Protein AF-A0A9D8AN80-F1 (afdb_monomer_lite)

Radius of gyration: 19.19 Å; chains: 1; bounding box: 40×24×51 Å

Structure (mmCIF, N/CA/C/O backbone):
data_AF-A0A9D8AN80-F1
#
_entry.id   AF-A0A9D8AN80-F1
#
loop_
_atom_site.group_PDB
_atom_site.id
_atom_site.type_symbol
_atom_site.label_atom_id
_atom_site.label_alt_id
_atom_site.label_comp_id
_atom_site.label_asym_id
_atom_site.label_entity_id
_atom_site.label_seq_id
_atom_site.pdbx_PDB_ins_code
_atom_site.Cartn_x
_atom_site.Cartn_y
_atom_site.Cartn_z
_atom_site.occupancy
_atom_site.B_iso_or_equiv
_atom_site.auth_seq_id
_atom_site.auth_comp_id
_atom_site.auth_asym_id
_atom_site.auth_atom_id
_atom_site.pdbx_PDB_model_num
ATOM 1 N N . MET A 1 1 ? -10.251 -13.037 21.155 1.00 44.47 1 MET A N 1
ATOM 2 C CA . MET A 1 1 ? -10.566 -12.114 20.039 1.00 44.47 1 MET A CA 1
ATOM 3 C C . MET A 1 1 ? -9.416 -12.201 19.050 1.00 44.47 1 MET A C 1
ATOM 5 O O . MET A 1 1 ? -8.308 -11.863 19.436 1.00 44.47 1 MET A O 1
ATOM 9 N N . ASN A 1 2 ? -9.635 -12.716 17.838 1.00 49.00 2 ASN A N 1
ATOM 10 C CA . ASN A 1 2 ? -8.557 -12.832 16.853 1.00 49.00 2 ASN A CA 1
ATOM 11 C C . ASN A 1 2 ? -8.188 -11.433 16.345 1.00 49.00 2 ASN A C 1
ATOM 13 O O . ASN A 1 2 ? -9.019 -10.750 15.747 1.00 49.00 2 ASN A O 1
ATOM 17 N N . GLU A 1 3 ? -6.956 -11.004 16.609 1.00 60.44 3 GLU A N 1
ATOM 18 C CA . GLU A 1 3 ? -6.347 -9.838 15.972 1.00 60.44 3 GLU A CA 1
ATOM 19 C C . GLU A 1 3 ? -6.427 -10.023 14.447 1.00 60.44 3 GLU A C 1
ATOM 21 O O . GLU A 1 3 ? -5.788 -10.909 13.875 1.00 60.44 3 GLU A O 1
ATOM 26 N N . ILE A 1 4 ? -7.251 -9.219 13.769 1.00 62.44 4 ILE A N 1
ATOM 27 C CA . ILE A 1 4 ? -7.271 -9.187 12.304 1.00 62.44 4 ILE A CA 1
ATOM 28 C C . ILE A 1 4 ? -5.905 -8.649 11.871 1.00 62.44 4 ILE A C 1
ATOM 30 O O . ILE A 1 4 ? -5.586 -7.496 12.164 1.00 62.44 4 ILE A O 1
ATOM 34 N N . ARG A 1 5 ? -5.096 -9.480 11.195 1.00 71.88 5 ARG A N 1
ATOM 35 C CA . ARG A 1 5 ? -3.780 -9.074 10.673 1.00 71.88 5 ARG A CA 1
ATOM 36 C C . ARG A 1 5 ? -3.907 -7.744 9.933 1.00 71.88 5 ARG A C 1
ATOM 38 O O . ARG A 1 5 ? -4.726 -7.624 9.022 1.00 71.88 5 ARG A O 1
ATOM 45 N N . LYS A 1 6 ? -3.070 -6.768 10.300 1.00 77.19 6 LYS A N 1
ATOM 46 C CA . LYS A 1 6 ? -3.014 -5.469 9.626 1.00 77.19 6 LYS A CA 1
ATOM 47 C C . LYS A 1 6 ? -2.682 -5.686 8.154 1.00 77.19 6 LYS A C 1
ATOM 49 O O . LYS A 1 6 ? -1.623 -6.206 7.809 1.00 77.19 6 LYS A O 1
ATOM 54 N N . ILE A 1 7 ? -3.614 -5.294 7.301 1.00 80.00 7 ILE A N 1
ATOM 55 C CA . ILE A 1 7 ? -3.489 -5.438 5.860 1.00 80.00 7 ILE A CA 1
ATOM 56 C C . ILE A 1 7 ? -2.681 -4.253 5.325 1.00 80.00 7 ILE A C 1
ATOM 58 O O . ILE A 1 7 ? -2.956 -3.109 5.676 1.00 80.00 7 ILE A O 1
ATOM 62 N N . LYS A 1 8 ? -1.690 -4.536 4.477 1.00 77.31 8 LYS A N 1
ATOM 63 C CA . LYS A 1 8 ? -0.975 -3.550 3.657 1.00 77.31 8 LYS A CA 1
ATOM 64 C C . LYS A 1 8 ? -1.172 -3.896 2.182 1.00 77.31 8 LYS A C 1
ATOM 66 O O . LYS A 1 8 ? -1.444 -5.055 1.855 1.00 77.31 8 LYS A O 1
ATOM 71 N N . THR A 1 9 ? -1.079 -2.896 1.318 1.00 77.50 9 THR A N 1
ATOM 72 C CA . THR A 1 9 ? -1.237 -3.058 -0.126 1.00 77.50 9 THR A CA 1
ATOM 73 C C . THR A 1 9 ? -0.397 -2.022 -0.864 1.00 77.50 9 THR A C 1
ATOM 75 O O . THR A 1 9 ? -0.267 -0.894 -0.399 1.00 77.50 9 THR A O 1
ATOM 78 N N . ASP A 1 10 ? 0.191 -2.439 -1.974 1.00 71.12 10 ASP A N 1
ATOM 79 C CA . ASP A 1 10 ? 1.055 -1.673 -2.877 1.00 71.12 10 ASP A CA 1
ATOM 80 C C . ASP A 1 10 ? 0.714 -1.999 -4.345 1.00 71.12 10 ASP A C 1
ATOM 82 O O . ASP A 1 10 ? 1.536 -1.873 -5.253 1.00 71.12 10 ASP A O 1
ATOM 86 N N . PHE A 1 11 ? -0.507 -2.481 -4.596 1.00 80.12 11 PHE A N 1
ATOM 87 C CA . PHE A 1 11 ? -0.892 -2.911 -5.932 1.00 80.12 11 PHE A CA 1
ATOM 88 C C . PHE A 1 11 ? -0.965 -1.715 -6.888 1.00 80.12 11 PHE A C 1
ATOM 90 O O . PHE A 1 11 ? -1.560 -0.693 -6.562 1.00 80.12 11 PHE A O 1
ATOM 97 N N . LEU A 1 12 ? -0.356 -1.862 -8.069 1.00 75.12 12 LEU A N 1
ATOM 98 C CA . LEU A 1 12 ? -0.145 -0.782 -9.038 1.00 75.12 12 LEU A CA 1
ATOM 99 C C . LEU A 1 12 ? 0.679 0.415 -8.512 1.00 75.12 12 LEU A C 1
ATOM 101 O O . LEU A 1 12 ? 0.685 1.478 -9.128 1.00 75.12 12 LEU A O 1
ATOM 105 N N . PHE A 1 13 ? 1.412 0.247 -7.410 1.00 78.12 13 PHE A N 1
ATOM 106 C CA . PHE A 1 13 ? 2.305 1.263 -6.865 1.00 78.12 13 PHE A CA 1
ATOM 107 C C . PHE A 1 13 ? 3.763 0.888 -7.148 1.00 78.12 13 PHE A C 1
ATOM 109 O O . PHE A 1 13 ? 4.204 -0.218 -6.839 1.00 78.12 13 PHE A O 1
ATOM 116 N N . SER A 1 14 ? 4.523 1.807 -7.748 1.00 79.19 14 SER A N 1
ATOM 117 C CA . SER A 1 14 ? 5.970 1.637 -7.905 1.00 79.19 14 SER A CA 1
ATOM 118 C C . SER A 1 14 ? 6.650 2.066 -6.611 1.00 79.19 14 SER A C 1
ATOM 120 O O . SER A 1 14 ? 6.704 3.257 -6.309 1.00 79.19 14 SER A O 1
ATOM 122 N N . THR A 1 15 ? 7.187 1.113 -5.854 1.00 80.25 15 THR A N 1
ATOM 123 C CA . THR A 1 15 ? 7.875 1.409 -4.593 1.00 80.25 15 THR A CA 1
ATOM 124 C C . THR A 1 15 ? 9.194 2.141 -4.868 1.00 80.25 15 THR A C 1
ATOM 126 O O . THR A 1 15 ? 10.098 1.552 -5.468 1.00 80.25 15 THR A O 1
ATOM 129 N N . PRO A 1 16 ? 9.341 3.414 -4.455 1.00 84.44 16 PRO A N 1
ATOM 130 C CA . PRO A 1 16 ? 10.570 4.158 -4.688 1.00 84.44 16 PRO A CA 1
ATOM 131 C C . PRO A 1 16 ? 11.720 3.567 -3.868 1.00 84.44 16 PRO A C 1
ATOM 133 O O . PRO A 1 16 ? 11.536 3.100 -2.743 1.00 84.44 16 PRO A O 1
ATOM 136 N N . SER A 1 17 ? 12.929 3.628 -4.419 1.00 87.56 17 SER A N 1
ATOM 137 C CA . SER A 1 17 ? 14.158 3.257 -3.719 1.00 87.56 17 SER A CA 1
ATOM 138 C C . SER A 1 17 ? 15.243 4.291 -3.980 1.00 87.56 17 SER A C 1
ATOM 140 O O . SER A 1 17 ? 15.259 4.934 -5.030 1.00 87.56 17 SER A O 1
ATOM 142 N N . PHE A 1 18 ? 16.166 4.440 -3.029 1.00 90.75 18 PHE A N 1
ATOM 143 C CA . PHE A 1 18 ? 17.269 5.390 -3.152 1.00 90.75 18 PHE A CA 1
ATOM 144 C C . PHE A 1 18 ? 18.115 5.126 -4.406 1.00 90.75 18 PHE A C 1
ATOM 146 O O . PHE A 1 18 ? 18.358 6.036 -5.191 1.00 90.75 18 PHE A O 1
ATOM 153 N N . LEU A 1 19 ? 18.497 3.865 -4.638 1.00 89.75 19 LEU A N 1
ATOM 154 C CA . LEU A 1 19 ? 19.282 3.474 -5.812 1.00 89.75 19 LEU A CA 1
ATOM 155 C C . LEU A 1 19 ? 18.497 3.637 -7.118 1.00 89.75 19 LEU A C 1
ATOM 157 O O . LEU A 1 19 ? 19.071 4.080 -8.106 1.00 89.75 19 LEU A O 1
ATOM 161 N N . GLY A 1 20 ? 17.192 3.338 -7.119 1.00 87.38 20 GLY A N 1
ATOM 162 C CA . GLY A 1 20 ? 16.332 3.587 -8.278 1.00 87.38 20 GLY A CA 1
ATOM 163 C C . GLY A 1 20 ? 16.221 5.077 -8.614 1.00 87.38 20 GLY A C 1
ATOM 164 O O . GLY A 1 20 ? 16.250 5.442 -9.784 1.00 87.38 20 GLY A O 1
ATOM 165 N N . GLY A 1 21 ? 16.160 5.941 -7.597 1.00 89.25 21 GLY A N 1
ATOM 166 C CA . GLY A 1 21 ? 16.160 7.397 -7.764 1.00 89.25 21 GLY A CA 1
ATOM 167 C C . GLY A 1 21 ? 17.505 7.957 -8.235 1.00 89.25 21 GLY A C 1
ATOM 168 O O . GLY A 1 21 ? 17.547 8.776 -9.143 1.00 89.25 21 GLY A O 1
ATOM 169 N N . ALA A 1 22 ? 18.621 7.497 -7.667 1.00 92.88 22 ALA A N 1
ATOM 170 C CA . ALA A 1 22 ? 19.949 7.908 -8.125 1.00 92.88 22 ALA A CA 1
ATOM 171 C C . ALA A 1 22 ? 20.210 7.431 -9.565 1.00 92.88 22 ALA A C 1
ATOM 173 O O . ALA A 1 22 ? 20.636 8.210 -10.415 1.00 92.88 22 ALA A O 1
ATOM 174 N N . GLY A 1 23 ? 19.886 6.170 -9.861 1.00 91.50 23 GLY A N 1
ATOM 175 C CA . GLY A 1 23 ? 19.998 5.600 -11.199 1.00 91.50 23 GLY A CA 1
ATOM 176 C C . GLY A 1 23 ? 19.174 6.367 -12.232 1.00 91.50 23 GLY A C 1
ATOM 177 O O . GLY A 1 23 ? 19.687 6.633 -13.315 1.00 91.50 23 GLY A O 1
ATOM 178 N N . SER A 1 24 ? 17.948 6.785 -11.894 1.00 88.50 24 SER A N 1
ATOM 179 C CA . SER A 1 24 ? 17.093 7.544 -12.814 1.00 88.50 24 SER A CA 1
ATOM 180 C C . SER A 1 24 ? 17.633 8.934 -13.144 1.00 88.50 24 SER A C 1
ATOM 182 O O . SER A 1 24 ? 17.578 9.325 -14.307 1.00 88.50 24 SER A O 1
ATOM 184 N N . VAL A 1 25 ? 18.225 9.641 -12.175 1.00 91.56 25 VAL A N 1
ATOM 185 C CA . VAL A 1 25 ? 18.866 10.951 -12.399 1.00 91.56 25 VAL A CA 1
ATOM 186 C C . VAL A 1 25 ? 20.070 10.835 -13.334 1.00 91.56 25 VAL A C 1
ATOM 188 O O . VAL A 1 25 ? 20.228 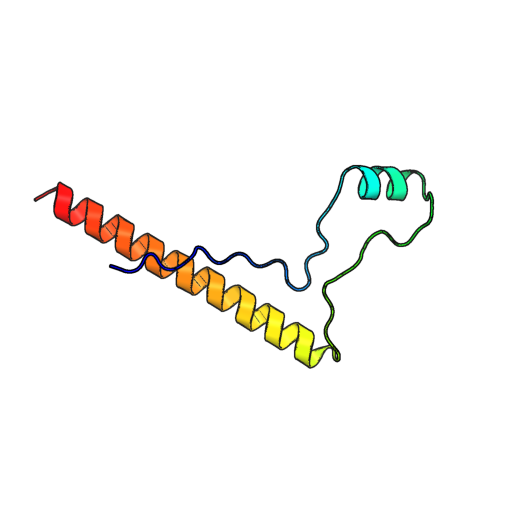11.648 -14.241 1.00 91.56 25 VAL A O 1
ATOM 191 N N . PHE A 1 26 ? 20.907 9.814 -13.142 1.00 92.88 26 PHE A N 1
ATOM 192 C CA . PHE A 1 26 ? 22.100 9.595 -13.965 1.00 92.88 26 PHE A CA 1
ATOM 193 C C . PHE A 1 26 ? 21.835 8.755 -15.231 1.00 92.88 26 PHE A C 1
ATOM 195 O O . PHE A 1 26 ? 22.753 8.537 -16.018 1.00 92.88 26 PHE A O 1
ATOM 202 N N . ASN A 1 27 ? 20.598 8.286 -15.430 1.00 85.88 27 ASN A N 1
ATOM 203 C CA . ASN A 1 27 ? 20.168 7.393 -16.511 1.00 85.88 27 ASN A CA 1
ATOM 204 C C . ASN A 1 27 ? 21.020 6.107 -16.653 1.00 85.88 27 ASN A C 1
ATOM 206 O O . ASN A 1 27 ? 21.360 5.671 -17.753 1.00 85.88 27 ASN A O 1
ATOM 210 N N . ILE A 1 28 ? 21.387 5.488 -15.527 1.00 86.81 28 ILE A N 1
ATOM 211 C CA . ILE A 1 28 ? 22.270 4.307 -15.474 1.00 86.81 28 ILE A CA 1
ATOM 212 C C . ILE A 1 28 ? 21.462 3.000 -15.523 1.00 86.81 28 ILE A C 1
ATOM 214 O O . ILE A 1 28 ? 21.004 2.507 -14.489 1.00 86.81 28 ILE A O 1
ATOM 218 N N . GLY A 1 29 ? 21.294 2.409 -16.706 1.00 81.38 29 GLY A N 1
ATOM 219 C CA . GLY A 1 29 ? 20.589 1.128 -16.893 1.00 81.38 29 GLY A CA 1
ATOM 220 C C . GLY A 1 29 ? 19.115 1.250 -17.305 1.00 81.38 29 GLY A C 1
ATOM 221 O O . GLY A 1 29 ? 18.583 0.309 -17.885 1.00 81.38 29 GLY A O 1
ATOM 222 N N . GLY A 1 30 ? 18.494 2.419 -17.108 1.00 78.50 30 GLY A N 1
ATOM 223 C CA . GLY A 1 30 ? 17.140 2.734 -17.576 1.00 78.50 30 GLY A CA 1
ATOM 224 C C . GLY A 1 30 ? 16.009 1.953 -16.884 1.00 78.50 30 GLY A C 1
ATOM 225 O O . GLY A 1 30 ? 16.227 0.985 -16.165 1.00 78.50 30 GLY A O 1
ATOM 226 N N . ASN A 1 31 ? 14.768 2.391 -17.124 1.00 77.00 31 ASN A N 1
ATOM 227 C CA . ASN A 1 31 ? 13.525 1.685 -16.770 1.00 77.00 31 ASN A CA 1
ATOM 228 C C . ASN A 1 31 ? 13.344 1.328 -15.270 1.00 77.00 31 ASN A C 1
ATOM 230 O O . ASN A 1 31 ? 13.191 0.171 -14.896 1.00 77.00 31 ASN A O 1
ATOM 234 N N . TYR A 1 32 ? 13.332 2.333 -14.388 1.00 80.50 32 TYR A N 1
ATOM 235 C CA . TYR A 1 32 ? 13.245 2.143 -12.924 1.00 80.50 32 TYR A CA 1
ATOM 236 C C . TYR A 1 32 ? 11.825 1.957 -12.377 1.00 80.50 32 TYR A C 1
ATOM 238 O O . TYR A 1 32 ? 11.659 1.614 -11.206 1.00 80.50 32 TYR A O 1
ATOM 246 N N . PHE A 1 33 ? 10.800 2.195 -13.197 1.00 79.88 33 PHE A N 1
ATOM 247 C CA . PHE A 1 33 ? 9.403 2.211 -12.767 1.00 79.88 33 PHE A CA 1
ATOM 248 C C . PHE A 1 33 ? 8.720 0.905 -13.158 1.00 79.88 33 PHE A C 1
ATOM 250 O O . PHE A 1 33 ? 8.175 0.764 -14.251 1.00 79.88 33 PHE A O 1
ATOM 257 N N . HIS A 1 34 ? 8.763 -0.060 -12.244 1.00 74.44 34 HIS A N 1
ATOM 258 C CA . HIS A 1 34 ? 8.066 -1.329 -12.396 1.00 74.44 34 HIS A CA 1
ATOM 259 C C . HIS A 1 34 ? 6.810 -1.325 -11.535 1.00 74.44 34 HIS A C 1
ATOM 261 O O . HIS A 1 34 ? 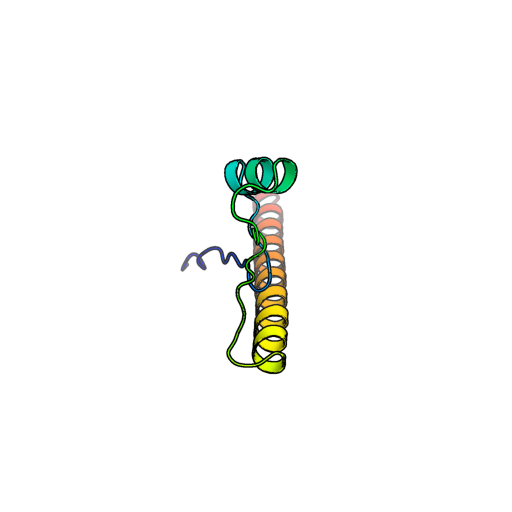6.866 -1.148 -10.318 1.00 74.44 34 HIS A O 1
ATOM 267 N N . TYR A 1 35 ? 5.673 -1.551 -12.178 1.00 76.12 35 TYR A N 1
ATOM 268 C CA . TYR A 1 35 ? 4.387 -1.657 -11.505 1.00 76.12 35 TYR A CA 1
ATOM 269 C C . TYR A 1 35 ? 4.036 -3.123 -11.285 1.00 76.12 35 TYR A C 1
ATOM 271 O O . TYR A 1 35 ? 4.348 -3.987 -12.107 1.00 76.12 35 TYR A O 1
ATOM 279 N N . ASN A 1 36 ? 3.330 -3.404 -10.191 1.00 70.19 36 ASN A N 1
ATOM 280 C CA . ASN A 1 36 ? 2.747 -4.719 -9.961 1.00 70.19 36 ASN A CA 1
ATOM 281 C C . ASN A 1 36 ? 1.545 -4.909 -10.905 1.00 70.19 36 ASN A C 1
ATOM 283 O O . ASN A 1 36 ? 0.406 -4.599 -10.558 1.00 70.19 36 ASN A O 1
ATOM 287 N N . ILE A 1 37 ? 1.827 -5.328 -12.141 1.00 69.94 37 ILE A N 1
ATOM 288 C CA . ILE A 1 37 ? 0.835 -5.518 -13.202 1.00 69.94 37 ILE A CA 1
ATOM 289 C C . ILE A 1 37 ? 0.194 -6.907 -13.136 1.00 69.94 37 ILE A C 1
ATOM 291 O O . ILE A 1 37 ? 0.721 -7.863 -12.569 1.00 69.94 37 ILE A O 1
ATOM 295 N N . SER A 1 38 ? -0.992 -7.024 -13.723 1.00 80.38 38 SER A N 1
ATOM 296 C CA . SER A 1 38 ? -1.721 -8.286 -13.868 1.00 80.38 38 SER A CA 1
ATOM 297 C C . SER A 1 38 ? -1.771 -8.738 -15.323 1.00 80.38 38 SER A C 1
ATOM 299 O O . SER A 1 38 ? -1.362 -8.003 -16.215 1.00 80.38 38 SER A O 1
ATOM 301 N N . ARG A 1 39 ? -2.287 -9.952 -15.571 1.00 80.44 39 ARG A N 1
ATOM 302 C CA . ARG A 1 39 ? -2.353 -10.539 -16.925 1.00 80.44 39 ARG A CA 1
ATOM 303 C C . ARG A 1 39 ? -3.150 -9.683 -17.920 1.00 80.44 39 ARG A C 1
ATOM 305 O O . ARG A 1 39 ? -2.964 -9.827 -19.120 1.00 80.44 39 ARG A O 1
ATOM 312 N N . SER A 1 40 ? -4.036 -8.818 -17.426 1.00 86.19 40 SER A N 1
ATOM 313 C CA . SER A 1 40 ? -4.746 -7.805 -18.206 1.00 86.19 40 SER A CA 1
ATOM 314 C C . SER A 1 40 ? -4.904 -6.517 -17.396 1.00 86.19 40 SER A C 1
ATOM 316 O O . SER A 1 40 ? -4.896 -6.560 -16.160 1.00 86.19 40 SER A O 1
ATOM 318 N N . GLY A 1 41 ? -5.099 -5.390 -18.092 1.00 85.50 41 GLY A N 1
ATOM 319 C CA . GLY A 1 41 ? -5.410 -4.095 -17.470 1.00 85.50 41 GLY A CA 1
ATOM 320 C C . GLY A 1 41 ? -6.653 -4.171 -16.583 1.00 85.50 41 GLY A C 1
ATOM 321 O O . GLY A 1 41 ? -6.578 -3.857 -15.404 1.00 85.50 41 GLY A O 1
ATOM 322 N N . LEU A 1 42 ? -7.739 -4.773 -17.083 1.00 89.25 42 LEU A N 1
ATOM 323 C CA . LEU A 1 42 ? -8.963 -4.992 -16.301 1.00 89.25 42 LEU A CA 1
ATOM 324 C C 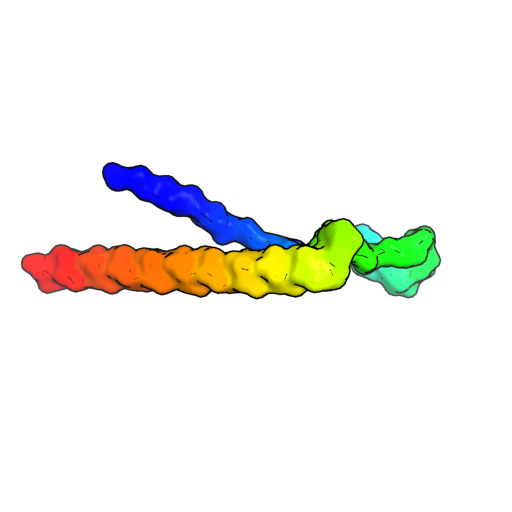. LEU A 1 42 ? -8.709 -5.772 -14.999 1.00 89.25 42 LEU A C 1
ATOM 326 O O . LEU A 1 42 ? -9.268 -5.450 -13.953 1.00 89.25 42 LEU A O 1
ATOM 330 N N . GLN A 1 43 ? -7.861 -6.807 -15.035 1.00 88.50 43 GLN A N 1
ATOM 331 C CA . GLN A 1 43 ? -7.512 -7.549 -13.822 1.00 88.50 43 GLN A CA 1
ATOM 332 C C . GLN A 1 43 ? -6.691 -6.689 -12.852 1.00 88.50 43 GLN A C 1
ATOM 334 O O . GLN A 1 43 ? -6.836 -6.848 -11.638 1.00 88.50 43 GLN A O 1
ATOM 339 N N . ALA A 1 44 ? -5.826 -5.815 -13.369 1.00 86.38 44 ALA A N 1
ATOM 340 C CA . ALA A 1 44 ? -5.056 -4.890 -12.553 1.00 86.38 44 ALA A CA 1
ATOM 341 C C . ALA A 1 44 ? -5.987 -3.878 -11.864 1.00 86.38 44 ALA A C 1
ATOM 343 O O . ALA A 1 44 ? -5.965 -3.777 -10.640 1.00 86.38 44 ALA A O 1
ATOM 344 N N . ASP A 1 45 ? -6.890 -3.246 -12.610 1.00 87.56 45 ASP A N 1
ATOM 345 C CA . ASP A 1 45 ? -7.840 -2.263 -12.079 1.00 87.56 45 ASP A CA 1
ATOM 346 C C . ASP A 1 45 ? -8.742 -2.869 -10.998 1.00 87.56 45 ASP A C 1
ATOM 348 O O . ASP A 1 45 ? -8.898 -2.315 -9.909 1.00 87.56 45 ASP A O 1
ATOM 352 N N . LEU A 1 46 ? -9.273 -4.074 -11.241 1.00 90.44 46 LEU A N 1
ATOM 353 C CA . LEU A 1 46 ? -10.086 -4.789 -10.254 1.00 90.44 46 LEU A CA 1
ATOM 354 C C . LEU A 1 46 ? -9.306 -5.100 -8.971 1.00 90.44 46 LEU A C 1
ATOM 356 O O . LEU A 1 46 ? -9.861 -5.021 -7.872 1.00 90.44 46 LEU A O 1
ATOM 360 N N . LYS A 1 47 ? -8.024 -5.471 -9.085 1.00 88.31 47 LYS A N 1
ATOM 361 C CA . LYS A 1 47 ? -7.172 -5.719 -7.916 1.00 88.31 47 LYS A CA 1
ATOM 362 C C . LYS A 1 47 ? -6.860 -4.432 -7.163 1.00 88.31 47 LYS A C 1
ATOM 364 O O . LYS A 1 47 ? -6.904 -4.479 -5.936 1.00 88.31 47 LYS A O 1
ATOM 369 N N . ALA A 1 48 ? -6.598 -3.329 -7.865 1.00 87.75 48 ALA A N 1
ATOM 370 C CA . ALA A 1 48 ? -6.370 -2.014 -7.271 1.00 87.75 48 ALA A CA 1
ATOM 371 C C . ALA A 1 48 ? -7.604 -1.550 -6.480 1.00 87.75 48 ALA A C 1
ATOM 373 O O . ALA A 1 48 ? -7.520 -1.358 -5.270 1.00 87.75 48 ALA A O 1
ATOM 374 N N . LEU A 1 49 ? -8.787 -1.549 -7.105 1.00 90.75 49 LEU A N 1
ATOM 375 C CA . LEU A 1 49 ? -10.041 -1.170 -6.442 1.00 90.75 49 LEU A CA 1
ATOM 376 C C . LEU A 1 49 ? -10.343 -2.050 -5.222 1.00 90.75 49 LEU A C 1
ATOM 378 O O . LEU A 1 49 ? -10.663 -1.555 -4.141 1.00 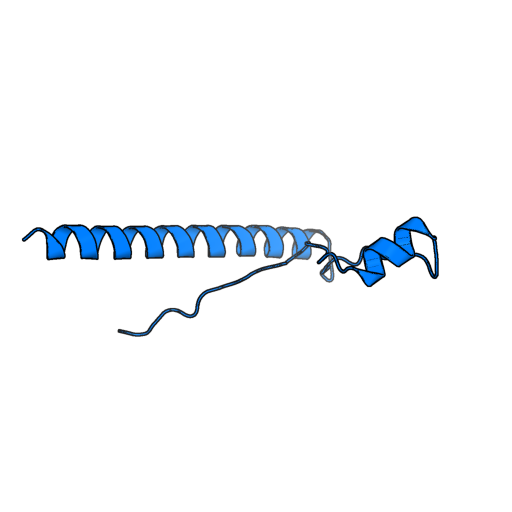90.75 49 LEU A O 1
ATOM 382 N N . LYS A 1 50 ? -10.214 -3.375 -5.363 1.00 91.44 50 LYS A N 1
ATOM 383 C CA . LYS A 1 50 ? -10.407 -4.308 -4.242 1.00 91.44 50 LYS A CA 1
ATOM 384 C C . LYS A 1 50 ? -9.418 -4.038 -3.106 1.00 91.44 50 LYS A C 1
ATOM 386 O O . LYS A 1 50 ? -9.768 -4.190 -1.935 1.00 91.44 50 LYS A O 1
ATOM 391 N N . SER A 1 51 ? -8.180 -3.704 -3.453 1.00 89.31 51 SER A N 1
ATOM 392 C CA . SER A 1 51 ? -7.119 -3.346 -2.520 1.00 89.31 51 SER A CA 1
ATOM 393 C C . SER A 1 51 ? -7.501 -2.108 -1.702 1.00 89.31 51 SER A C 1
ATOM 395 O O . SER A 1 51 ? -7.470 -2.180 -0.471 1.00 89.31 51 SER A O 1
ATOM 397 N N . ASP A 1 52 ? -7.951 -1.039 -2.357 1.00 89.75 52 ASP A N 1
ATOM 398 C CA . ASP A 1 52 ? -8.293 0.232 -1.707 1.00 89.75 52 ASP A CA 1
ATOM 399 C C . ASP A 1 52 ? -9.469 0.070 -0.741 1.00 89.75 52 ASP A C 1
ATOM 401 O O . ASP A 1 52 ? -9.382 0.429 0.437 1.00 89.75 52 ASP A O 1
ATOM 405 N N . TRP A 1 53 ? -10.533 -0.607 -1.183 1.00 93.56 53 TRP A N 1
ATOM 406 C CA . TRP A 1 53 ? -11.683 -0.913 -0.327 1.00 93.56 53 TRP A CA 1
ATOM 407 C C . TRP A 1 53 ? -11.315 -1.759 0.892 1.00 93.56 53 TRP A C 1
ATOM 409 O O . TRP A 1 53 ? -11.902 -1.615 1.969 1.00 93.56 53 TRP A O 1
ATOM 419 N N . ARG A 1 54 ? -10.321 -2.642 0.755 1.00 91.50 54 ARG A N 1
ATOM 420 C CA . ARG A 1 54 ? -9.843 -3.472 1.863 1.00 91.50 54 ARG A CA 1
ATOM 421 C C . ARG A 1 54 ? -9.138 -2.637 2.935 1.00 91.50 54 ARG A C 1
ATOM 423 O O . ARG A 1 54 ? -9.291 -2.960 4.115 1.00 91.50 54 ARG A O 1
ATOM 430 N N . ILE A 1 55 ? -8.406 -1.592 2.541 1.00 92.44 55 ILE A N 1
ATOM 431 C CA . ILE A 1 55 ? -7.770 -0.638 3.462 1.00 92.44 55 ILE A CA 1
ATOM 432 C C . ILE A 1 55 ? -8.827 0.228 4.149 1.00 92.44 55 ILE A C 1
ATOM 434 O O . ILE A 1 55 ? -8.882 0.223 5.377 1.00 92.44 55 ILE A O 1
ATOM 438 N N . VAL A 1 56 ? -9.751 0.831 3.392 1.00 94.44 56 VAL A N 1
ATOM 439 C CA . VAL A 1 56 ? -10.870 1.617 3.952 1.00 94.44 56 VAL A CA 1
ATOM 440 C C . VAL A 1 56 ? -11.644 0.814 5.000 1.00 94.44 56 VAL A C 1
ATOM 442 O O . VAL A 1 56 ? -11.889 1.280 6.113 1.00 94.44 56 VAL A O 1
ATOM 445 N N . GLY A 1 57 ? -11.979 -0.443 4.694 1.00 93.75 57 GLY A N 1
ATOM 446 C CA . GLY A 1 57 ? -12.669 -1.316 5.642 1.00 93.75 57 GLY A CA 1
ATOM 447 C C . GLY A 1 57 ? -11.846 -1.628 6.899 1.00 93.75 57 GLY A C 1
ATOM 448 O O . GLY A 1 57 ? -12.416 -1.803 7.978 1.00 93.75 57 GLY A O 1
ATOM 449 N N . GLN A 1 58 ? -10.516 -1.708 6.791 1.00 92.38 58 GLN A N 1
ATOM 450 C CA . GLN A 1 58 ? -9.641 -1.866 7.952 1.00 92.38 58 GLN A CA 1
ATOM 451 C C . GLN A 1 58 ? -9.647 -0.612 8.829 1.00 92.38 58 GLN A C 1
ATOM 453 O O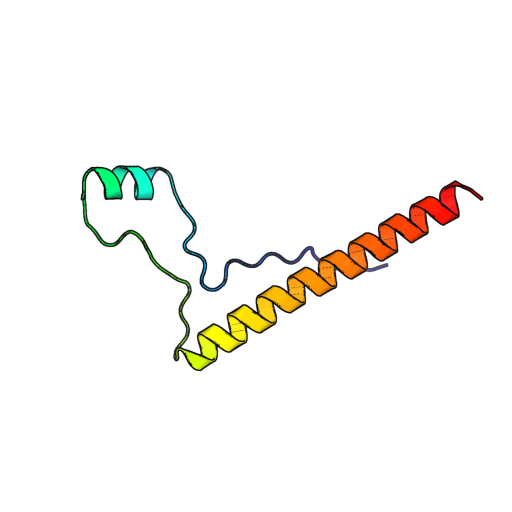 . GLN A 1 58 ? -9.735 -0.743 10.050 1.00 92.38 58 GLN A O 1
ATOM 458 N N . ASP A 1 59 ? -9.609 0.572 8.226 1.00 94.31 59 ASP A N 1
ATOM 459 C CA . ASP A 1 59 ? -9.592 1.842 8.951 1.00 94.31 59 ASP A CA 1
ATOM 460 C C . ASP A 1 59 ? -10.908 2.094 9.685 1.00 94.31 59 ASP A C 1
ATOM 462 O O . ASP A 1 59 ? -10.889 2.418 10.871 1.00 94.31 59 ASP A O 1
ATOM 466 N N . ILE A 1 60 ? -12.050 1.804 9.054 1.00 95.88 60 ILE A N 1
ATOM 467 C CA . ILE A 1 60 ? -13.366 1.864 9.711 1.00 95.88 60 ILE A CA 1
ATOM 468 C C . ILE A 1 60 ? -13.410 0.935 10.934 1.00 95.88 60 ILE A C 1
ATOM 470 O O . ILE A 1 60 ? -13.873 1.325 12.010 1.00 95.88 60 ILE A O 1
ATOM 474 N N . ARG A 1 61 ? -12.910 -0.303 10.804 1.00 94.12 61 ARG A N 1
ATOM 475 C CA . ARG A 1 61 ? -12.853 -1.252 11.931 1.00 94.12 61 ARG A CA 1
ATOM 476 C C . ARG A 1 61 ? -11.946 -0.755 13.054 1.00 94.12 61 ARG A C 1
ATOM 478 O O . ARG A 1 61 ? -12.304 -0.906 14.223 1.00 94.12 61 ARG A O 1
ATOM 485 N N . ASN A 1 62 ? -10.796 -0.181 12.707 1.00 92.75 62 ASN A N 1
ATOM 486 C CA . ASN A 1 62 ? -9.870 0.393 13.677 1.00 92.75 62 ASN A CA 1
ATOM 487 C C . ASN A 1 62 ? -10.530 1.562 14.418 1.00 92.75 62 ASN A C 1
ATOM 489 O O . ASN A 1 62 ? -10.566 1.539 15.644 1.00 92.75 62 ASN A O 1
ATOM 493 N N . ALA A 1 63 ? -11.137 2.509 13.698 1.00 94.88 63 ALA A N 1
ATOM 494 C CA . ALA A 1 63 ? -11.831 3.658 14.276 1.00 94.88 63 ALA A CA 1
ATOM 495 C C . ALA A 1 63 ? -12.946 3.224 15.238 1.00 94.88 63 ALA A C 1
ATOM 497 O O . ALA A 1 63 ? -12.985 3.669 16.382 1.00 94.88 63 ALA A O 1
ATOM 498 N N . LYS A 1 64 ? -13.791 2.265 14.830 1.00 95.88 64 LYS A N 1
ATOM 499 C CA . LYS A 1 64 ? -14.828 1.689 15.702 1.00 95.88 64 LYS A CA 1
ATOM 500 C C . LYS A 1 64 ? -14.243 1.115 16.996 1.00 95.88 64 LYS A C 1
ATOM 502 O O . LYS A 1 64 ? -14.834 1.275 18.063 1.00 95.88 64 LYS A O 1
ATOM 507 N N . ARG A 1 65 ? -13.114 0.404 16.911 1.00 92.81 65 ARG A N 1
ATOM 508 C CA . ARG A 1 65 ? -12.459 -0.196 18.082 1.00 92.81 65 ARG A CA 1
ATOM 509 C C . ARG A 1 65 ? -11.917 0.871 19.028 1.00 92.81 65 ARG A C 1
ATOM 511 O O . ARG A 1 65 ? -12.086 0.717 20.232 1.00 92.81 65 ARG A O 1
ATOM 518 N N . GLU A 1 66 ? -11.293 1.918 18.499 1.00 93.56 66 GLU A N 1
ATOM 519 C CA . GLU A 1 66 ? -10.762 3.008 19.321 1.00 93.56 66 GLU A CA 1
ATOM 520 C C . GLU A 1 66 ? -11.886 3.807 19.994 1.00 93.56 66 GLU A C 1
ATOM 522 O O . GLU A 1 66 ? -11.819 4.021 21.201 1.00 93.56 66 GLU A O 1
ATOM 527 N N . ILE A 1 67 ? -12.977 4.110 19.280 1.00 95.62 67 ILE A N 1
ATOM 528 C CA . ILE A 1 67 ? -14.171 4.742 19.871 1.00 95.62 67 ILE A CA 1
ATOM 529 C C . ILE A 1 67 ? -14.745 3.874 20.997 1.00 95.62 67 ILE A C 1
ATOM 531 O O . ILE A 1 67 ? -15.025 4.372 22.082 1.00 95.62 67 ILE A O 1
ATOM 535 N N . LYS A 1 68 ? -14.885 2.557 20.776 1.00 94.75 68 LYS A N 1
ATOM 536 C CA . LYS A 1 68 ? -15.393 1.645 21.812 1.00 94.75 68 LYS A CA 1
ATOM 537 C C . LYS A 1 68 ? -14.528 1.684 23.075 1.00 94.75 68 LYS A C 1
ATOM 539 O O . LYS A 1 68 ? -15.077 1.692 24.168 1.00 94.75 68 LYS A O 1
ATOM 544 N N . LYS A 1 69 ? -13.199 1.690 22.932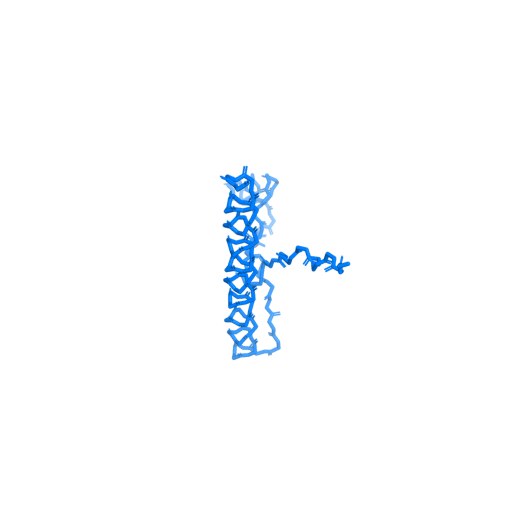 1.00 91.94 69 LYS A N 1
ATOM 545 C CA . LYS A 1 69 ? -12.287 1.775 24.082 1.00 91.94 69 LYS A CA 1
ATOM 546 C C . LYS A 1 69 ? -12.478 3.081 24.853 1.00 91.94 69 LYS A C 1
ATOM 548 O O . LYS A 1 69 ? -12.580 3.007 26.067 1.00 91.94 69 LYS A O 1
ATOM 553 N N . GLN A 1 70 ? -12.561 4.217 24.154 1.00 91.81 70 GLN A N 1
ATOM 554 C CA . GLN A 1 70 ? -12.749 5.541 24.763 1.00 91.81 70 GLN A CA 1
ATOM 555 C C . GLN A 1 70 ? -14.050 5.605 25.571 1.00 91.81 70 GLN A C 1
ATOM 557 O O . GLN A 1 70 ? -14.025 5.936 26.751 1.00 91.81 70 GLN A O 1
ATOM 562 N N . VAL A 1 71 ? -15.162 5.159 24.977 1.00 93.12 71 VAL A N 1
ATOM 563 C CA . VAL A 1 71 ? -16.467 5.115 25.657 1.00 93.12 71 VAL A CA 1
ATOM 564 C C . VAL A 1 71 ? -16.436 4.210 26.892 1.00 93.12 71 VAL A C 1
ATOM 566 O O . VAL A 1 71 ? -17.030 4.545 27.906 1.00 93.12 71 VAL A O 1
ATOM 569 N N . THR A 1 72 ? -15.756 3.061 26.830 1.00 87.62 72 THR A N 1
ATOM 570 C CA . THR A 1 72 ? -15.651 2.144 27.980 1.00 87.62 72 THR A CA 1
ATOM 571 C C . THR A 1 72 ? -14.674 2.632 29.055 1.00 87.62 72 THR A C 1
ATOM 573 O O . THR A 1 72 ? -14.826 2.239 30.200 1.00 87.62 72 THR A O 1
ATOM 576 N N . SER A 1 73 ? -13.676 3.458 28.725 1.00 77.88 73 SER A N 1
ATOM 577 C CA . SER A 1 73 ? -12.745 4.028 29.714 1.00 77.88 73 SER A CA 1
ATOM 578 C C . SER A 1 73 ? -13.283 5.257 30.451 1.00 77.88 73 SER A C 1
ATOM 580 O O . SER A 1 73 ? -12.717 5.640 31.468 1.00 77.88 73 SER A O 1
ATOM 582 N N . GLU A 1 74 ? -14.331 5.890 29.922 1.00 65.06 74 GLU A N 1
ATOM 583 C CA . GLU A 1 74 ? -15.009 7.047 30.525 1.00 65.06 74 GLU A CA 1
ATOM 584 C C . GLU A 1 74 ? -16.200 6.650 31.425 1.00 65.06 74 GLU A C 1
ATOM 586 O O . GLU A 1 74 ? -16.830 7.522 32.024 1.00 65.06 74 GLU A O 1
ATOM 591 N N . GLN A 1 75 ? -16.508 5.350 31.517 1.00 52.41 75 GLN A N 1
ATOM 592 C CA . GLN A 1 75 ? -17.545 4.753 32.373 1.00 52.41 75 GLN A CA 1
ATOM 593 C C . GLN A 1 75 ? -16.922 4.056 33.581 1.00 52.41 75 GLN A C 1
ATOM 595 O O . GLN A 1 75 ? -17.528 4.152 34.671 1.00 52.41 75 GLN A O 1
#

Secondary structure (DSSP, 8-state):
----PPP---TT-----HHHHHHHHHTSSS--------SSHHHHHHHHHHHHHHHHHHHHHHHHHHHHHHHHH--

Sequence (75 aa):
MNEIRKIKTDFLFSTPSFLGGAGSVFNIGGNYFHYNISRSGLQADLKALKSDWRIVGQDIRNAKREIKKQVTSEQ

Foldseek 3Di:
DDDPPDDDDQAQHFDDDPCLVVCVVVVPPDDSGDGNDDPDPVVSVVVVVVSVVVNVVVVVVVVVVVVVVVVVVVD

pLDDT: mean 83.81, std 11.0, range [44.47, 95.88]